Protein AF-A0A0E0JSH5-F1 (afdb_monomer_lite)

Structure (mmCIF, N/CA/C/O backbone):
data_AF-A0A0E0JSH5-F1
#
_entry.id   AF-A0A0E0JSH5-F1
#
loop_
_atom_site.group_PDB
_atom_site.id
_atom_site.type_symbol
_atom_site.label_atom_id
_atom_site.label_alt_id
_atom_site.label_comp_id
_atom_site.label_asym_id
_atom_site.label_entity_id
_atom_site.label_seq_id
_atom_site.pdbx_PDB_ins_code
_atom_site.Cartn_x
_atom_site.Cartn_y
_atom_site.Cartn_z
_atom_site.occupancy
_atom_site.B_iso_or_equiv
_atom_site.auth_seq_id
_atom_site.auth_comp_id
_atom_site.auth_asym_id
_atom_site.auth_atom_id
_atom_site.pdbx_PDB_model_num
ATOM 1 N N . MET A 1 1 ? 52.165 25.849 12.593 1.00 38.44 1 MET A N 1
ATOM 2 C CA . MET A 1 1 ? 51.763 24.465 12.934 1.00 38.44 1 MET A CA 1
ATOM 3 C C . MET A 1 1 ? 50.696 24.565 14.013 1.00 38.44 1 MET A C 1
ATOM 5 O O . MET A 1 1 ? 50.937 25.305 14.949 1.00 38.44 1 MET A O 1
ATOM 9 N N . ALA A 1 2 ? 49.509 23.976 13.949 1.00 33.16 2 ALA A N 1
ATOM 10 C CA . ALA A 1 2 ? 48.870 23.106 12.969 1.00 33.16 2 ALA A CA 1
ATOM 11 C C . ALA A 1 2 ? 47.388 23.524 12.870 1.00 33.16 2 ALA A C 1
ATOM 13 O O . ALA A 1 2 ? 46.789 23.912 13.872 1.00 33.16 2 ALA A O 1
ATOM 14 N N . SER A 1 3 ? 46.830 23.492 11.662 1.00 28.86 3 SER A N 1
ATOM 15 C CA . SER A 1 3 ? 45.445 23.870 11.383 1.00 28.86 3 SER A CA 1
ATOM 16 C C . SER A 1 3 ? 44.527 22.658 11.540 1.00 28.86 3 SER A C 1
ATOM 18 O O . SER A 1 3 ? 44.741 21.643 10.881 1.00 28.86 3 SER A O 1
ATOM 20 N N . SER A 1 4 ? 43.491 22.782 12.369 1.00 38.81 4 SER A N 1
ATOM 21 C CA . SER A 1 4 ? 42.322 21.896 12.351 1.00 38.81 4 SER A CA 1
ATOM 22 C C . SER A 1 4 ? 41.498 22.173 11.099 1.00 38.81 4 SER A C 1
ATOM 24 O O . SER A 1 4 ? 40.994 23.285 10.948 1.00 38.81 4 SER A O 1
ATOM 26 N N . MET A 1 5 ? 41.321 21.174 10.232 1.00 35.72 5 MET A N 1
ATOM 27 C CA . MET A 1 5 ? 40.295 21.193 9.188 1.00 35.72 5 MET A CA 1
ATOM 28 C C . MET A 1 5 ? 39.487 19.892 9.229 1.00 35.72 5 MET A C 1
ATOM 30 O O . MET A 1 5 ? 39.948 18.823 8.854 1.00 35.72 5 MET A O 1
ATOM 34 N N . SER A 1 6 ? 38.288 20.071 9.767 1.00 36.09 6 SER A N 1
ATOM 35 C CA . SER A 1 6 ? 37.022 19.353 9.660 1.00 36.09 6 SER A CA 1
ATOM 36 C C . SER A 1 6 ? 36.893 18.243 8.607 1.00 36.09 6 SER A C 1
ATOM 38 O O . SER A 1 6 ? 36.967 18.487 7.403 1.00 36.09 6 SER A O 1
ATOM 40 N N . ASP A 1 7 ? 36.511 17.058 9.090 1.00 37.00 7 ASP A N 1
ATOM 41 C CA . ASP A 1 7 ? 35.918 15.967 8.318 1.00 37.00 7 ASP A CA 1
ATOM 42 C C . ASP A 1 7 ? 34.547 16.375 7.756 1.00 37.00 7 ASP A C 1
ATOM 44 O O . ASP A 1 7 ? 33.502 16.241 8.392 1.00 37.00 7 ASP A O 1
ATOM 48 N N . GLY A 1 8 ? 34.542 16.877 6.525 1.00 31.88 8 GLY A N 1
ATOM 49 C CA . GLY A 1 8 ? 33.335 17.085 5.731 1.00 31.88 8 GLY A CA 1
ATOM 50 C C . GLY A 1 8 ? 32.956 15.825 4.957 1.00 31.88 8 GLY A C 1
ATOM 51 O O . GLY A 1 8 ? 33.015 15.821 3.729 1.00 31.88 8 GLY A O 1
ATOM 52 N N . SER A 1 9 ? 32.572 14.748 5.648 1.00 36.22 9 SER A N 1
ATOM 53 C CA . SER A 1 9 ? 31.943 13.590 4.999 1.00 36.22 9 SER A CA 1
ATOM 54 C C . SER A 1 9 ? 30.542 13.971 4.516 1.00 36.22 9 SER A C 1
ATOM 56 O O . SER A 1 9 ? 29.541 13.755 5.197 1.00 36.22 9 SER A O 1
ATOM 58 N N . LEU A 1 10 ? 30.461 14.536 3.311 1.00 33.25 10 LEU A N 1
ATOM 59 C CA . LEU A 1 10 ? 29.219 14.665 2.553 1.00 33.25 10 LEU A CA 1
ATOM 60 C C . LEU A 1 10 ? 28.798 13.270 2.076 1.00 33.25 10 LEU A C 1
ATOM 62 O O . LEU A 1 10 ? 28.958 12.905 0.910 1.00 33.25 10 LEU A O 1
ATOM 66 N N . SER A 1 11 ? 28.251 12.477 2.998 1.00 36.72 11 SER A N 1
ATOM 67 C CA . SER A 1 11 ? 27.467 11.288 2.675 1.00 36.72 11 SER A CA 1
ATOM 68 C C . SER A 1 11 ? 26.166 11.746 2.015 1.00 36.72 11 SER A C 1
ATOM 70 O O . SER A 1 11 ? 25.105 11.828 2.629 1.00 36.72 11 SER A O 1
ATOM 72 N N . SER A 1 12 ? 26.257 12.112 0.736 1.00 37.59 12 SER A N 1
ATOM 73 C CA . SER A 1 12 ? 25.097 12.195 -0.140 1.00 37.59 12 SER A CA 1
ATOM 74 C C . SER A 1 12 ? 24.601 10.766 -0.335 1.00 37.59 12 SER A C 1
ATOM 76 O O . SER A 1 12 ? 24.997 10.090 -1.287 1.00 37.59 12 SER A O 1
ATOM 78 N N . SER A 1 13 ? 23.714 10.324 0.553 1.00 40.59 13 SER A N 1
ATOM 79 C CA . SER A 1 13 ? 22.886 9.121 0.444 1.00 40.59 13 SER A CA 1
ATOM 80 C C . SER A 1 13 ? 21.878 9.233 -0.709 1.00 40.59 13 SER A C 1
ATOM 82 O O . SER A 1 13 ? 20.692 8.946 -0.574 1.00 40.59 13 SER A O 1
ATOM 84 N N . ARG A 1 14 ? 22.351 9.601 -1.907 1.00 43.50 14 ARG A N 1
ATOM 85 C CA . ARG A 1 14 ? 21.672 9.212 -3.138 1.00 43.50 14 ARG A CA 1
ATOM 86 C C . ARG A 1 14 ? 21.773 7.699 -3.157 1.00 43.50 14 ARG A C 1
ATOM 88 O O . ARG A 1 14 ? 22.837 7.168 -3.471 1.00 43.50 14 ARG A O 1
ATOM 95 N N . GLN A 1 15 ? 20.696 7.020 -2.763 1.00 42.09 15 GLN A N 1
ATOM 96 C CA . GLN A 1 15 ? 20.486 5.625 -3.121 1.00 42.09 15 GLN A CA 1
ATOM 97 C C . GLN A 1 15 ? 20.827 5.528 -4.605 1.00 42.09 15 GLN A C 1
ATOM 99 O O . GLN A 1 15 ? 20.109 6.071 -5.447 1.00 42.09 15 GLN A O 1
ATOM 104 N N . LYS A 1 16 ? 21.987 4.940 -4.909 1.00 42.47 16 LYS A N 1
ATOM 105 C CA . LYS A 1 16 ? 22.366 4.583 -6.268 1.00 42.47 16 LYS A CA 1
ATOM 106 C C . LYS A 1 16 ? 21.275 3.614 -6.684 1.00 42.47 16 LYS A C 1
ATOM 108 O O . LYS A 1 16 ? 21.253 2.487 -6.194 1.00 42.47 16 LYS A O 1
ATOM 113 N N . LYS A 1 17 ? 20.285 4.101 -7.435 1.00 50.25 17 LYS A N 1
ATOM 114 C CA . LYS A 1 17 ? 19.209 3.267 -7.956 1.00 50.25 17 LYS A CA 1
ATOM 115 C C . LYS A 1 17 ? 19.895 2.328 -8.927 1.00 50.25 17 LYS A C 1
ATOM 117 O O . LYS A 1 17 ? 20.166 2.705 -10.060 1.00 50.25 17 LYS A O 1
ATOM 122 N N . ALA A 1 18 ? 20.289 1.164 -8.419 1.00 51.88 18 ALA A N 1
ATOM 123 C CA . ALA A 1 18 ? 20.893 0.131 -9.226 1.00 51.88 18 ALA A CA 1
ATOM 124 C C . ALA A 1 18 ? 19.948 -0.127 -10.397 1.00 51.88 18 ALA A C 1
ATOM 126 O O . ALA A 1 18 ? 18.730 -0.195 -10.203 1.00 51.88 18 ALA A O 1
ATOM 127 N N . SER A 1 19 ? 20.514 -0.203 -11.599 1.00 49.22 19 SER A N 1
ATOM 128 C CA . SER A 1 19 ? 19.739 -0.488 -12.797 1.00 49.22 19 SER A CA 1
ATOM 129 C C . SER A 1 19 ? 18.844 -1.707 -12.528 1.00 49.22 19 SER A C 1
ATOM 131 O O . SER A 1 19 ? 19.359 -2.730 -12.068 1.00 49.22 19 SER A O 1
ATOM 133 N N . PRO A 1 20 ? 17.519 -1.621 -12.747 1.00 52.94 20 PRO A N 1
ATOM 134 C CA . PRO A 1 20 ? 16.585 -2.673 -12.340 1.00 52.94 20 PRO A CA 1
ATOM 135 C C . PRO A 1 20 ? 16.838 -3.997 -13.066 1.00 52.94 20 PRO A C 1
ATOM 137 O O . PRO A 1 20 ? 16.435 -5.056 -12.590 1.00 52.94 20 PRO A O 1
ATOM 140 N N . VAL A 1 21 ? 17.537 -3.943 -14.200 1.00 52.81 21 VAL A N 1
ATOM 141 C CA . VAL A 1 21 ? 18.102 -5.114 -14.853 1.00 52.81 21 VAL A CA 1
ATOM 142 C C . VAL A 1 21 ? 19.618 -5.095 -14.617 1.00 52.81 21 VAL A C 1
ATOM 144 O O . VAL A 1 21 ? 20.291 -4.146 -15.031 1.00 52.81 21 VAL A O 1
ATOM 147 N N . PRO A 1 22 ? 20.176 -6.120 -13.949 1.00 53.81 22 PRO A N 1
ATOM 148 C CA . PRO A 1 22 ? 21.611 -6.241 -13.773 1.00 53.81 22 PRO A CA 1
ATOM 149 C C . PRO A 1 22 ? 22.312 -6.258 -15.126 1.00 53.81 22 PRO A C 1
ATOM 151 O O . PRO A 1 22 ? 21.860 -6.910 -16.073 1.00 53.81 22 PRO A O 1
ATOM 154 N N . TYR A 1 23 ? 23.450 -5.577 -15.203 1.00 57.88 23 TYR A N 1
ATOM 155 C CA . TYR A 1 23 ? 24.372 -5.768 -16.308 1.00 57.88 23 TYR A CA 1
ATOM 156 C C . TYR A 1 23 ? 24.707 -7.263 -16.405 1.00 57.88 23 TYR A C 1
ATOM 158 O O . TYR A 1 23 ? 25.279 -7.830 -15.478 1.00 57.88 23 TYR A O 1
ATOM 166 N N . ARG A 1 24 ? 24.349 -7.911 -17.522 1.00 65.12 24 ARG A N 1
ATOM 167 C CA . ARG A 1 24 ? 24.768 -9.302 -17.794 1.00 65.12 24 ARG A CA 1
ATOM 168 C C . ARG A 1 24 ? 26.289 -9.414 -17.928 1.00 65.12 24 ARG A C 1
ATOM 170 O O . ARG A 1 24 ? 26.847 -10.479 -17.705 1.00 65.12 24 ARG A O 1
ATOM 177 N N . VAL A 1 25 ? 26.925 -8.311 -18.317 1.00 66.56 25 VAL A N 1
ATOM 178 C CA . VAL A 1 25 ? 28.369 -8.124 -18.448 1.00 66.56 25 VAL A CA 1
ATOM 179 C C . VAL A 1 25 ? 28.681 -6.761 -17.851 1.00 66.56 25 VAL A C 1
ATOM 181 O O . VAL A 1 25 ? 28.094 -5.772 -18.300 1.00 66.56 25 VAL A O 1
ATOM 184 N N . GLY A 1 26 ? 29.562 -6.688 -16.851 1.00 71.69 26 GLY A N 1
ATOM 185 C CA . GLY A 1 26 ? 29.897 -5.425 -16.199 1.00 71.69 26 GLY A CA 1
ATOM 186 C C . GLY A 1 26 ? 30.370 -4.356 -17.200 1.00 71.69 26 GLY A C 1
ATOM 187 O O . GLY A 1 26 ? 30.943 -4.697 -18.242 1.00 71.69 26 GLY A O 1
ATOM 188 N N . PRO A 1 27 ? 30.202 -3.052 -16.902 1.00 73.62 27 PRO A N 1
ATOM 189 C CA . PRO A 1 27 ? 30.537 -1.970 -17.836 1.00 73.62 27 PRO A CA 1
ATOM 190 C C . PRO A 1 27 ? 31.986 -1.981 -18.364 1.00 73.62 27 PRO A C 1
ATOM 192 O O . PRO A 1 27 ? 32.270 -1.397 -19.408 1.00 73.62 27 PRO A O 1
ATOM 195 N N . LEU A 1 28 ? 32.909 -2.663 -17.675 1.00 79.19 28 LEU A N 1
ATOM 196 C CA . LEU A 1 28 ? 34.309 -2.854 -18.074 1.00 79.19 28 LEU A CA 1
ATOM 197 C C . LEU A 1 28 ? 34.668 -4.310 -18.417 1.00 79.19 28 LEU A C 1
ATOM 199 O O . LEU A 1 28 ? 35.823 -4.591 -18.725 1.00 79.19 28 LEU A O 1
ATOM 203 N N . GLU A 1 29 ? 33.726 -5.247 -18.396 1.00 81.00 29 GLU A N 1
ATOM 204 C CA . GLU A 1 29 ? 33.997 -6.690 -18.530 1.00 81.00 29 GLU A CA 1
ATOM 205 C C . GLU A 1 29 ? 33.815 -7.214 -19.961 1.00 81.00 29 GLU A C 1
ATOM 207 O O . GLU A 1 29 ? 34.238 -8.320 -20.281 1.00 81.00 29 GLU A O 1
ATOM 212 N N . TYR A 1 30 ? 33.252 -6.410 -20.865 1.00 80.94 30 TYR A N 1
ATOM 213 C CA . TYR A 1 30 ? 32.997 -6.818 -22.249 1.00 80.94 30 TYR A CA 1
ATOM 214 C C . TYR A 1 30 ? 34.279 -7.097 -23.050 1.00 80.94 30 TYR A C 1
ATOM 216 O O . TYR A 1 30 ? 35.321 -6.478 -22.821 1.00 80.94 30 TYR A O 1
ATOM 224 N N . GLN A 1 31 ? 34.199 -7.972 -24.052 1.00 80.50 31 GLN A N 1
ATOM 225 C CA . GLN A 1 31 ? 35.271 -8.187 -25.028 1.00 80.50 31 GLN A CA 1
ATOM 226 C C . GLN A 1 31 ? 34.765 -7.994 -26.469 1.00 80.50 31 GLN A C 1
ATOM 228 O O . GLN A 1 31 ? 33.589 -8.259 -26.727 1.00 80.50 31 GLN A O 1
ATOM 233 N N . PRO A 1 32 ? 35.621 -7.528 -27.404 1.00 86.31 32 PRO A N 1
ATOM 234 C CA . PRO A 1 32 ? 36.984 -7.018 -27.189 1.00 86.31 32 PRO A CA 1
ATOM 235 C C . PRO A 1 32 ? 36.994 -5.652 -26.475 1.00 86.31 32 PRO A C 1
ATOM 237 O O . PRO A 1 32 ? 36.005 -4.921 -26.497 1.00 86.31 32 PRO A O 1
ATOM 240 N N . ALA A 1 33 ? 38.108 -5.303 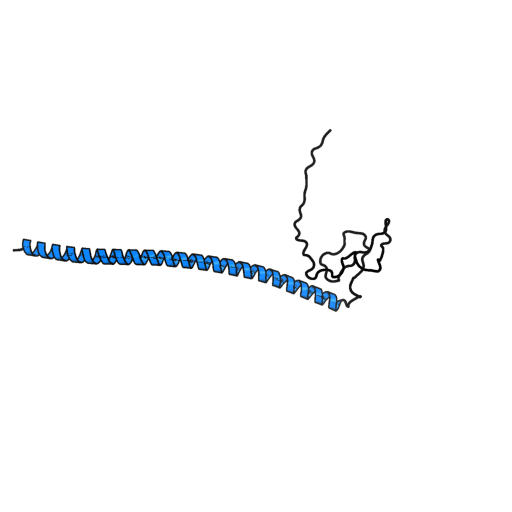-25.821 1.00 85.06 33 ALA A N 1
ATOM 241 C CA . ALA A 1 33 ? 38.242 -4.027 -25.116 1.00 85.06 33 ALA A CA 1
ATOM 242 C C . ALA A 1 33 ? 38.424 -2.858 -26.096 1.00 85.06 33 ALA A C 1
ATOM 244 O O . ALA A 1 33 ? 39.316 -2.887 -26.940 1.00 85.06 33 ALA A O 1
ATOM 245 N N . VAL A 1 34 ? 37.614 -1.807 -25.945 1.00 85.12 34 VAL A N 1
ATOM 246 C CA . VAL A 1 34 ? 37.776 -0.553 -26.690 1.00 85.12 34 VAL A CA 1
ATOM 247 C C . VAL A 1 34 ? 38.491 0.438 -25.773 1.00 85.12 34 VAL A C 1
ATOM 249 O O . VAL A 1 34 ? 38.009 0.710 -24.677 1.00 85.12 34 VAL A O 1
ATOM 252 N N . MET A 1 35 ? 39.656 0.946 -26.180 1.00 86.25 35 MET A N 1
ATOM 253 C CA . MET A 1 35 ? 40.495 1.811 -25.340 1.00 86.25 35 MET A CA 1
ATOM 254 C C . MET A 1 35 ? 40.315 3.292 -25.678 1.00 86.25 35 MET A C 1
ATOM 256 O O . MET A 1 35 ? 40.303 3.676 -26.847 1.00 86.25 35 MET A O 1
ATOM 260 N N . CYS A 1 36 ? 40.224 4.126 -24.643 1.00 81.31 36 CYS A N 1
ATOM 261 C CA . CYS A 1 36 ? 40.289 5.577 -24.750 1.00 81.31 36 CYS A CA 1
ATOM 262 C C . CYS A 1 36 ? 41.655 6.036 -25.281 1.00 81.31 36 CYS A C 1
ATOM 264 O O . CYS A 1 36 ? 42.688 5.452 -24.959 1.00 81.31 36 CYS A O 1
ATOM 266 N N . ARG A 1 37 ? 41.673 7.174 -25.988 1.00 81.56 37 ARG A N 1
ATOM 267 C CA . ARG A 1 37 ? 42.892 7.911 -26.386 1.00 81.56 37 ARG A CA 1
ATOM 268 C C . ARG A 1 37 ? 43.582 8.673 -25.238 1.00 81.56 37 ARG A C 1
ATOM 270 O O . ARG A 1 37 ? 44.518 9.432 -25.467 1.00 81.56 37 ARG A O 1
ATOM 277 N N . CYS A 1 38 ? 43.096 8.488 -24.019 1.00 80.12 38 CYS A N 1
ATOM 278 C CA . CYS A 1 38 ? 43.617 9.028 -22.777 1.00 80.12 38 CYS A CA 1
ATOM 279 C C . CYS A 1 38 ? 45.068 8.591 -22.554 1.00 80.12 38 CYS A C 1
ATOM 281 O O . CYS A 1 38 ? 45.490 7.536 -23.031 1.00 80.12 38 CYS A O 1
ATOM 283 N N . ARG A 1 39 ? 45.815 9.357 -21.755 1.00 82.94 39 ARG A N 1
ATOM 284 C CA . ARG A 1 39 ? 47.126 8.941 -21.250 1.00 82.94 39 ARG A CA 1
ATOM 285 C C . ARG A 1 39 ? 47.095 8.975 -19.712 1.00 82.94 39 ARG A C 1
ATOM 287 O O . ARG A 1 39 ? 47.070 10.074 -19.165 1.00 82.94 39 ARG A O 1
ATOM 294 N N . PRO A 1 40 ? 47.084 7.821 -19.018 1.00 81.12 40 PRO A N 1
ATOM 295 C CA . PRO A 1 40 ? 47.164 6.458 -19.555 1.00 81.12 40 PRO A CA 1
ATOM 296 C C . PRO A 1 40 ? 45.866 6.004 -20.259 1.00 81.12 40 PRO A C 1
ATOM 298 O O . PRO A 1 40 ? 44.790 6.518 -19.941 1.00 81.12 40 PRO A O 1
ATOM 301 N N . PRO A 1 41 ? 45.940 5.046 -21.205 1.00 83.31 41 PRO A N 1
ATOM 302 C CA . PRO A 1 41 ? 44.752 4.471 -21.828 1.00 83.31 41 PRO A CA 1
ATOM 303 C C . PRO A 1 41 ? 43.863 3.786 -20.788 1.00 83.31 41 PRO A C 1
ATOM 305 O O . PRO A 1 41 ? 44.342 3.012 -19.962 1.00 83.31 41 PRO A O 1
ATOM 308 N N . ALA A 1 42 ? 42.561 4.047 -20.861 1.00 83.00 42 ALA A N 1
ATOM 309 C CA . ALA A 1 42 ? 41.550 3.398 -20.035 1.00 83.00 42 ALA A CA 1
ATOM 310 C C . ALA A 1 42 ? 40.522 2.706 -20.932 1.00 83.00 42 ALA A C 1
ATOM 312 O O . ALA A 1 42 ? 40.199 3.208 -22.011 1.00 83.00 42 ALA A O 1
ATOM 313 N N . LYS A 1 43 ? 39.996 1.560 -20.497 1.00 83.94 43 LYS A N 1
ATOM 314 C CA . LYS A 1 43 ? 38.928 0.863 -21.218 1.00 83.94 43 LYS A CA 1
ATOM 315 C C . LYS A 1 43 ? 37.652 1.703 -21.180 1.00 83.94 43 LYS A C 1
ATOM 317 O O . LYS A 1 43 ? 37.266 2.191 -20.120 1.00 83.94 43 LYS A O 1
ATOM 322 N N . ALA A 1 44 ? 37.013 1.866 -22.335 1.00 80.69 44 ALA A N 1
ATOM 323 C CA . ALA A 1 44 ? 35.760 2.594 -22.451 1.00 80.69 44 ALA A CA 1
ATOM 324 C C . ALA A 1 44 ? 34.700 1.889 -21.622 1.00 80.69 44 ALA A C 1
ATOM 326 O O . ALA A 1 44 ? 34.536 0.673 -21.736 1.00 80.69 44 ALA A O 1
ATOM 327 N N . VAL A 1 45 ? 33.967 2.643 -20.820 1.00 76.88 45 VAL A N 1
ATOM 328 C CA . VAL A 1 45 ? 32.840 2.081 -20.088 1.00 76.88 45 VAL A CA 1
ATOM 329 C C . VAL A 1 45 ? 31.699 1.840 -21.077 1.00 76.88 45 VAL A C 1
ATOM 331 O O . VAL A 1 45 ? 31.394 2.707 -21.902 1.00 76.88 45 VAL A O 1
ATOM 334 N N . ARG A 1 46 ? 31.108 0.644 -21.032 1.00 74.25 46 ARG A N 1
ATOM 335 C CA . ARG A 1 46 ? 29.949 0.284 -21.845 1.00 74.25 46 ARG A CA 1
ATOM 336 C C . ARG A 1 46 ? 28.656 0.558 -21.092 1.00 74.25 46 ARG A C 1
ATOM 338 O O . ARG A 1 46 ? 28.455 0.027 -20.002 1.00 74.25 46 ARG A O 1
ATOM 345 N N . TRP A 1 47 ? 27.790 1.364 -21.697 1.00 71.06 47 TRP A N 1
ATOM 346 C CA . TRP A 1 47 ? 26.518 1.772 -21.106 1.00 71.06 47 TRP A CA 1
ATOM 347 C C . TRP A 1 47 ? 25.349 1.265 -21.923 1.00 71.06 47 TRP A C 1
ATOM 349 O O . TRP A 1 47 ? 25.388 1.214 -23.147 1.00 71.06 47 TRP A O 1
ATOM 359 N N . ILE A 1 48 ? 24.292 0.908 -21.223 1.00 64.56 48 ILE A N 1
ATOM 360 C CA . ILE A 1 48 ? 22.988 0.577 -21.787 1.00 64.56 48 ILE A CA 1
ATOM 361 C C . ILE A 1 48 ? 22.173 1.859 -21.931 1.00 64.56 48 ILE A C 1
ATOM 363 O O . ILE A 1 48 ? 22.284 2.771 -21.108 1.00 64.56 48 ILE A O 1
ATOM 367 N N . SER A 1 49 ? 21.351 1.914 -22.973 1.00 59.28 49 SER A N 1
ATOM 368 C CA . SER A 1 49 ? 20.554 3.090 -23.363 1.00 59.28 49 SER A CA 1
ATOM 369 C C . SER A 1 49 ? 19.576 3.609 -22.295 1.00 59.28 49 SER A C 1
ATOM 371 O O . SER A 1 49 ? 19.050 4.708 -22.432 1.00 59.28 49 SER A O 1
ATOM 373 N N . TRP A 1 50 ? 19.377 2.845 -21.222 1.00 60.12 50 TRP A N 1
ATOM 374 C CA . TRP A 1 50 ? 18.434 3.088 -20.129 1.00 60.12 50 TRP A CA 1
ATOM 375 C C . TRP A 1 50 ? 19.113 3.167 -18.744 1.00 60.12 50 TRP A C 1
ATOM 377 O O . TRP A 1 50 ? 18.439 3.124 -17.715 1.00 60.12 50 TRP A O 1
ATOM 387 N N . SER A 1 51 ? 20.449 3.274 -18.677 1.00 58.91 51 SER A N 1
ATOM 388 C CA . SER A 1 51 ? 21.161 3.508 -17.409 1.00 58.91 51 SER A CA 1
ATOM 389 C C . SER A 1 51 ? 20.984 4.961 -16.960 1.00 58.91 51 SER A C 1
ATOM 391 O O . SER A 1 51 ? 21.459 5.878 -17.624 1.00 58.91 51 SER A O 1
ATOM 393 N N . VAL A 1 52 ? 20.349 5.170 -15.801 1.00 51.78 52 VAL A N 1
ATOM 394 C CA . VAL A 1 52 ? 20.169 6.501 -15.177 1.00 51.78 52 VAL A CA 1
ATOM 395 C C . VAL A 1 52 ? 21.515 7.130 -14.788 1.00 51.78 52 VAL A C 1
ATOM 397 O O . VAL A 1 52 ? 21.670 8.353 -14.773 1.00 51.78 52 VAL A O 1
ATOM 400 N N . ASP A 1 53 ? 22.513 6.292 -14.510 1.00 56.59 53 ASP A N 1
ATOM 401 C CA . ASP A 1 53 ? 23.882 6.721 -14.262 1.00 56.59 53 ASP A CA 1
ATOM 402 C C . ASP A 1 53 ? 24.560 7.064 -15.602 1.00 56.59 53 ASP A C 1
ATOM 404 O O . ASP A 1 53 ? 25.173 6.217 -16.247 1.00 56.59 53 ASP A O 1
ATOM 408 N N . ASN A 1 54 ? 24.406 8.315 -16.041 1.00 47.84 54 ASN A N 1
ATOM 409 C CA . ASN A 1 54 ? 25.102 8.892 -17.195 1.00 47.84 54 ASN A CA 1
ATOM 410 C C . ASN A 1 54 ? 26.592 9.165 -16.849 1.00 47.84 54 ASN A C 1
ATOM 412 O O . ASN A 1 54 ? 26.884 9.638 -15.743 1.00 47.84 54 ASN A O 1
ATOM 416 N N . PRO A 1 55 ? 27.567 8.936 -17.753 1.00 48.97 55 PRO A N 1
ATOM 417 C CA . PRO A 1 55 ? 28.965 8.714 -17.391 1.00 48.97 55 PRO A CA 1
ATOM 418 C C . PRO A 1 55 ? 29.847 9.960 -17.379 1.00 48.97 55 PRO A C 1
ATOM 420 O O . PRO A 1 55 ? 31.027 9.881 -17.709 1.00 48.97 55 PRO A O 1
ATOM 423 N N . GLY A 1 56 ? 29.336 11.104 -16.931 1.00 46.56 56 GLY A N 1
ATOM 424 C CA . GLY A 1 56 ? 30.135 12.332 -16.798 1.00 46.56 56 GLY A CA 1
ATOM 425 C C . GLY A 1 56 ? 31.222 12.284 -15.705 1.00 46.56 56 GLY A C 1
ATOM 426 O O . GLY A 1 56 ? 31.524 13.310 -15.106 1.00 46.56 56 GLY A O 1
ATOM 427 N N . ARG A 1 57 ? 31.755 11.105 -15.351 1.00 50.72 57 ARG A N 1
ATOM 428 C CA . ARG A 1 57 ? 32.715 10.892 -14.249 1.00 50.72 57 ARG A CA 1
ATOM 429 C C . ARG A 1 57 ? 34.032 10.238 -14.689 1.00 50.72 57 ARG A C 1
ATOM 431 O O . ARG A 1 57 ? 34.781 9.754 -13.846 1.00 50.72 57 ARG A O 1
ATOM 438 N N . GLY A 1 58 ? 34.324 10.239 -15.987 1.00 59.97 58 GLY A N 1
ATOM 439 C CA . GLY A 1 58 ? 35.588 9.794 -16.575 1.00 59.97 58 GLY A CA 1
ATOM 440 C C . GLY A 1 58 ? 35.864 10.539 -17.878 1.00 59.97 58 GLY A C 1
ATOM 441 O O . GLY A 1 58 ? 35.151 11.482 -18.204 1.00 59.97 58 GLY A O 1
ATOM 442 N N . CYS A 1 59 ? 36.890 10.124 -18.627 1.00 60.62 59 CYS A N 1
ATOM 443 C CA . CYS A 1 59 ? 37.046 10.603 -19.998 1.00 60.62 59 CYS A CA 1
ATOM 444 C C . CYS A 1 59 ? 35.741 10.395 -20.779 1.00 60.62 59 CYS A C 1
ATOM 446 O O . CYS A 1 59 ? 35.160 9.315 -20.690 1.00 60.62 59 CYS A O 1
ATOM 448 N N . ASP A 1 60 ? 35.347 11.381 -21.589 1.00 60.72 60 ASP A N 1
ATOM 449 C CA . ASP A 1 60 ? 34.166 11.389 -22.472 1.00 60.72 60 ASP A CA 1
ATOM 450 C C . ASP A 1 60 ? 34.126 10.252 -23.523 1.00 60.72 60 ASP A C 1
ATOM 452 O 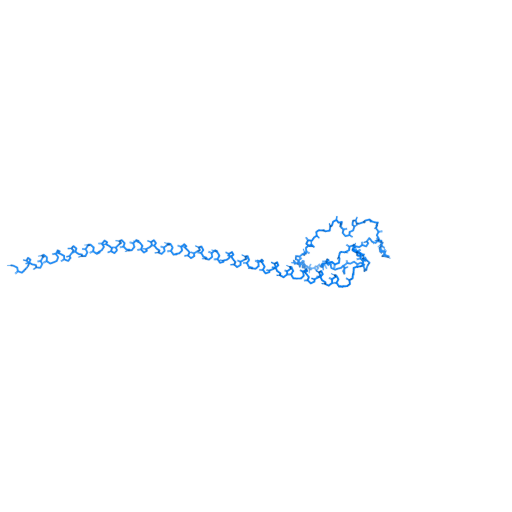O . ASP A 1 60 ? 33.311 10.261 -24.443 1.00 60.72 60 ASP A O 1
ATOM 456 N N . PHE A 1 61 ? 35.007 9.257 -23.408 1.00 67.06 61 PHE A N 1
ATOM 457 C CA . PHE A 1 61 ? 35.074 8.076 -24.246 1.00 67.06 61 PHE A CA 1
ATOM 458 C C . PHE A 1 61 ? 34.306 6.905 -23.624 1.00 67.06 61 PHE A C 1
ATOM 460 O O . PHE A 1 61 ? 34.786 6.204 -22.727 1.00 67.06 61 PHE A O 1
ATOM 467 N N . TRP A 1 62 ? 33.113 6.660 -24.153 1.00 65.50 62 TRP A N 1
ATOM 468 C CA . TRP A 1 62 ? 32.240 5.558 -23.767 1.00 65.50 62 TRP A CA 1
ATOM 469 C C . TRP A 1 62 ? 31.596 4.918 -25.007 1.00 65.50 62 TRP A C 1
ATOM 471 O O . TRP A 1 62 ? 31.604 5.496 -26.094 1.00 65.50 62 TRP A O 1
ATOM 481 N N . VAL A 1 63 ? 31.091 3.689 -24.863 1.00 67.12 63 VAL A N 1
ATOM 482 C CA . VAL A 1 63 ? 30.493 2.907 -25.963 1.00 67.12 63 VAL A CA 1
ATOM 483 C C . VAL A 1 63 ? 29.093 2.447 -25.553 1.00 67.12 63 VAL A C 1
ATOM 485 O O . VAL A 1 63 ? 28.902 2.008 -24.420 1.00 67.12 63 VAL A O 1
ATOM 488 N N . TRP A 1 64 ? 28.108 2.524 -26.450 1.00 70.31 64 TRP A N 1
ATOM 489 C CA . TRP A 1 64 ? 26.796 1.915 -26.199 1.00 70.31 64 TRP A CA 1
ATOM 490 C C . TRP A 1 64 ? 26.905 0.380 -26.233 1.00 70.31 64 TRP A C 1
ATOM 492 O O . TRP A 1 64 ? 27.531 -0.187 -27.126 1.00 70.31 64 TRP A O 1
ATOM 502 N N . CYS A 1 65 ? 26.310 -0.299 -25.251 1.00 67.62 65 CYS A N 1
ATOM 503 C CA . CYS A 1 65 ? 26.094 -1.748 -25.264 1.00 67.62 65 CYS A CA 1
ATOM 504 C C . CYS A 1 65 ? 25.147 -2.163 -26.387 1.00 67.62 65 CYS A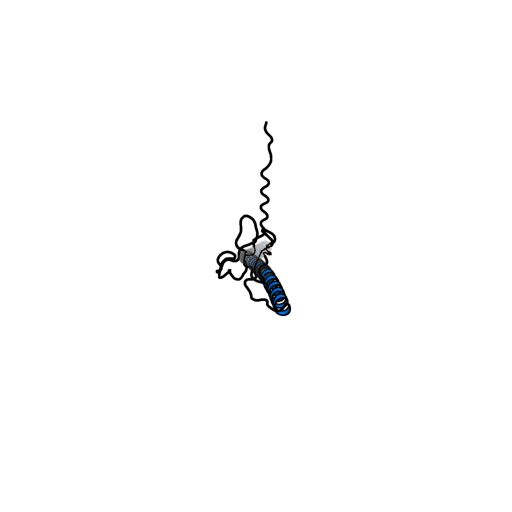 C 1
ATOM 506 O O . CYS A 1 65 ? 25.344 -3.216 -26.989 1.00 67.62 65 CYS A O 1
ATOM 508 N N . ASP A 1 66 ? 24.127 -1.344 -26.628 1.00 68.38 66 ASP A N 1
ATOM 509 C CA . ASP A 1 66 ? 23.066 -1.630 -27.580 1.00 68.38 66 ASP A CA 1
ATOM 510 C C . ASP A 1 66 ? 23.445 -1.046 -28.949 1.00 68.38 66 ASP A C 1
ATOM 512 O O . ASP A 1 66 ? 24.020 0.045 -29.037 1.00 68.38 66 ASP A O 1
ATOM 516 N N . GLU A 1 67 ? 23.124 -1.766 -30.025 1.00 64.56 67 GLU A N 1
ATOM 517 C CA . GLU A 1 67 ? 23.256 -1.249 -31.390 1.00 64.56 67 GLU A CA 1
ATOM 518 C C . GLU A 1 67 ? 22.455 0.063 -31.533 1.00 64.56 67 GLU A C 1
ATOM 520 O O . GLU A 1 67 ? 21.442 0.223 -30.835 1.00 64.56 67 GLU A O 1
ATOM 525 N N . PRO A 1 68 ? 22.877 1.028 -32.384 1.00 64.81 68 PRO A N 1
ATOM 526 C CA . PRO A 1 68 ? 22.148 2.275 -32.579 1.00 64.81 68 PRO A CA 1
ATOM 527 C C . PRO A 1 68 ? 20.670 2.021 -32.874 1.00 64.81 68 PRO A C 1
ATOM 529 O O . PRO A 1 68 ? 20.267 1.679 -33.979 1.00 64.81 68 PRO A O 1
ATOM 532 N N . THR A 1 69 ? 19.854 2.187 -31.843 1.00 67.00 69 THR A N 1
ATOM 533 C CA . THR A 1 69 ? 18.412 2.010 -31.930 1.00 67.00 69 THR A CA 1
ATOM 534 C C . THR A 1 69 ? 17.786 3.345 -32.336 1.00 67.00 69 THR A C 1
ATOM 536 O O . THR A 1 69 ? 18.336 4.407 -32.015 1.00 67.00 69 THR A O 1
ATOM 539 N N . SER A 1 70 ? 16.654 3.317 -33.047 1.00 80.19 70 SER A N 1
ATOM 540 C CA . SER A 1 70 ? 15.939 4.535 -33.441 1.00 80.19 70 SER A CA 1
ATOM 541 C C . SER A 1 70 ? 15.616 5.415 -32.226 1.00 80.19 70 SER A C 1
ATOM 543 O O . SER A 1 70 ? 15.348 4.914 -31.131 1.00 80.19 70 SER A O 1
ATOM 545 N N . ASN A 1 71 ? 15.626 6.740 -32.420 1.00 76.75 71 ASN A N 1
ATOM 546 C CA . ASN A 1 71 ? 15.293 7.694 -31.355 1.00 76.75 71 ASN A CA 1
ATOM 547 C C . ASN A 1 71 ? 13.909 7.406 -30.748 1.00 76.75 71 ASN A C 1
ATOM 549 O O . ASN A 1 71 ? 13.766 7.454 -29.533 1.00 76.75 71 ASN A O 1
ATOM 553 N N . PHE A 1 72 ? 12.951 6.974 -31.577 1.00 81.12 72 PHE A N 1
ATOM 554 C CA . PHE A 1 72 ? 11.618 6.552 -31.144 1.00 81.12 72 PHE A CA 1
ATOM 555 C C . PHE A 1 72 ? 11.649 5.458 -30.065 1.00 81.12 72 PHE A C 1
ATOM 557 O O . PHE A 1 72 ? 10.965 5.568 -29.054 1.00 81.12 72 PHE A O 1
ATOM 564 N N . ILE A 1 73 ? 12.454 4.403 -30.244 1.00 77.62 73 ILE A N 1
ATOM 565 C CA . ILE A 1 73 ? 12.509 3.305 -29.265 1.00 77.62 73 ILE A CA 1
ATOM 566 C C . ILE A 1 73 ? 13.171 3.776 -27.9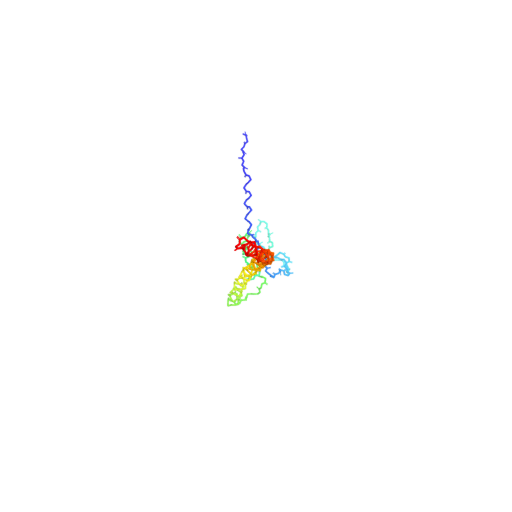66 1.00 77.62 73 ILE A C 1
ATOM 568 O O . ILE A 1 73 ? 12.748 3.368 -26.889 1.00 77.62 73 ILE A O 1
ATOM 572 N N . LYS A 1 74 ? 14.182 4.649 -28.044 1.00 72.44 74 LYS A N 1
ATOM 573 C CA . LYS A 1 74 ? 14.823 5.210 -26.845 1.00 72.44 74 LYS A CA 1
ATOM 574 C C . LYS A 1 74 ? 13.839 6.037 -26.019 1.00 72.44 74 LYS A C 1
ATOM 576 O O . LYS A 1 74 ? 13.770 5.854 -24.809 1.00 72.44 74 LYS A O 1
ATOM 581 N N . GLU A 1 75 ? 13.080 6.914 -26.672 1.00 77.50 75 GLU A N 1
ATOM 582 C CA . GLU A 1 75 ? 12.040 7.727 -26.030 1.00 77.50 75 GLU A CA 1
ATOM 583 C C . GLU A 1 75 ? 10.961 6.839 -25.404 1.00 77.50 75 GLU A C 1
ATOM 585 O O . GLU A 1 75 ? 10.713 6.944 -24.207 1.00 77.50 75 GLU A O 1
ATOM 590 N N . LEU A 1 76 ? 10.434 5.866 -26.156 1.00 83.12 76 LEU A N 1
ATOM 591 C CA . LEU A 1 76 ? 9.435 4.922 -25.650 1.00 83.12 76 LEU A CA 1
ATOM 592 C C . LEU A 1 76 ? 9.921 4.149 -24.412 1.00 83.12 76 LEU A C 1
ATOM 594 O O . LEU A 1 76 ? 9.169 3.971 -23.455 1.00 83.12 76 LEU A O 1
ATOM 598 N N . LEU A 1 77 ? 11.168 3.670 -24.417 1.00 78.44 77 LEU A N 1
ATOM 599 C CA . LEU A 1 77 ? 11.735 2.941 -23.279 1.00 78.44 77 LEU A CA 1
ATOM 600 C C . LEU A 1 77 ? 11.908 3.838 -22.047 1.00 78.44 77 LEU A C 1
ATOM 602 O O . LEU A 1 77 ? 11.635 3.384 -20.934 1.00 78.44 77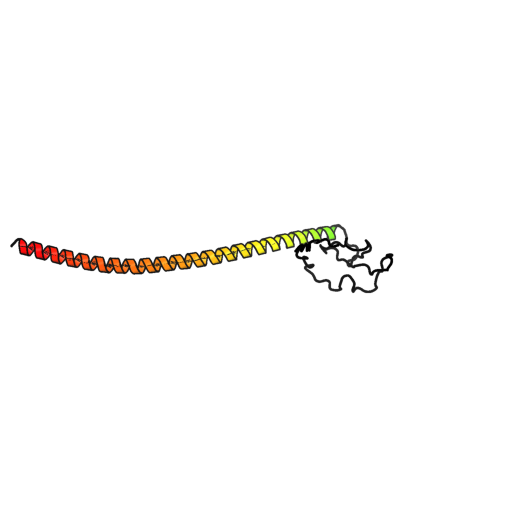 LEU A O 1
ATOM 606 N N . ASN A 1 78 ? 12.319 5.094 -22.234 1.00 77.00 78 ASN A N 1
ATOM 607 C CA . ASN A 1 78 ? 12.428 6.064 -21.144 1.00 77.00 78 ASN A CA 1
ATOM 608 C C . ASN A 1 78 ? 11.051 6.423 -20.568 1.00 77.00 78 ASN A C 1
ATOM 610 O O . ASN A 1 78 ? 10.876 6.378 -19.350 1.00 77.00 78 ASN A O 1
ATOM 614 N N . ASP A 1 79 ? 10.054 6.670 -21.419 1.00 83.06 79 ASP A N 1
ATOM 615 C CA . ASP A 1 79 ? 8.682 6.962 -20.992 1.00 83.06 79 ASP A CA 1
ATOM 616 C C . ASP A 1 79 ? 8.093 5.801 -20.180 1.00 83.06 79 ASP A C 1
ATOM 618 O O . ASP A 1 79 ? 7.536 5.989 -19.094 1.00 83.06 79 ASP A O 1
ATOM 622 N N . LEU A 1 80 ? 8.265 4.566 -20.665 1.00 87.06 80 LEU A N 1
ATOM 623 C CA . LEU A 1 80 ? 7.842 3.366 -19.945 1.00 87.06 80 LEU A CA 1
ATOM 624 C C . LEU A 1 80 ? 8.572 3.220 -18.608 1.00 87.06 80 LEU A C 1
ATOM 626 O O . LEU A 1 80 ? 7.944 2.891 -17.598 1.00 87.06 80 LEU A O 1
ATOM 630 N N . HIS A 1 81 ? 9.880 3.475 -18.576 1.00 80.00 81 HIS A N 1
ATOM 631 C CA . HIS A 1 81 ? 10.664 3.440 -17.346 1.00 80.00 81 HIS A CA 1
ATOM 632 C C . HIS A 1 81 ? 10.145 4.453 -16.316 1.00 80.00 81 HIS A C 1
ATOM 634 O O . HIS A 1 81 ? 9.973 4.111 -15.137 1.00 80.00 81 HIS A O 1
ATOM 640 N N . ASP A 1 82 ? 9.846 5.677 -16.742 1.00 81.06 82 ASP A N 1
ATOM 641 C CA . ASP A 1 82 ? 9.340 6.735 -15.872 1.00 81.06 82 ASP A CA 1
ATOM 642 C C . ASP A 1 82 ? 7.948 6.408 -15.330 1.00 81.06 82 ASP A C 1
ATOM 644 O O . ASP A 1 82 ? 7.700 6.555 -14.123 1.00 81.06 82 ASP A O 1
ATOM 648 N N . VAL A 1 83 ? 7.065 5.866 -16.174 1.00 90.12 83 VAL A N 1
ATOM 649 C CA . VAL A 1 83 ? 5.744 5.371 -15.763 1.00 90.12 83 VAL A CA 1
ATOM 650 C C . VAL A 1 83 ? 5.879 4.240 -14.744 1.00 90.12 83 VAL A C 1
ATOM 652 O O . VAL A 1 83 ? 5.279 4.318 -13.670 1.00 90.12 83 VAL A O 1
ATOM 655 N N . VAL A 1 84 ? 6.700 3.220 -15.013 1.00 88.19 84 VAL A N 1
ATOM 656 C CA . VAL A 1 84 ? 6.923 2.095 -14.085 1.00 88.19 84 VAL A CA 1
ATOM 657 C C . VAL A 1 84 ? 7.497 2.588 -12.758 1.00 88.19 84 VAL A C 1
ATOM 659 O O . VAL A 1 84 ? 7.052 2.164 -11.691 1.00 88.19 84 VAL A O 1
ATOM 662 N N . THR A 1 85 ? 8.447 3.518 -12.794 1.00 82.25 85 THR A N 1
ATOM 663 C CA . THR A 1 85 ? 9.058 4.091 -11.588 1.00 82.25 85 THR A CA 1
ATOM 664 C C . THR A 1 85 ? 8.059 4.924 -10.782 1.00 82.25 85 THR A C 1
ATOM 666 O O . THR A 1 85 ? 8.095 4.922 -9.550 1.00 82.25 85 THR A O 1
ATOM 669 N N . SER A 1 86 ? 7.166 5.647 -11.457 1.00 89.06 86 SER A N 1
ATOM 670 C CA . SER A 1 86 ? 6.073 6.396 -10.830 1.00 89.06 86 SER A CA 1
ATOM 671 C C . SER A 1 86 ? 5.062 5.458 -10.169 1.00 89.06 86 SER A C 1
ATOM 673 O O . SER A 1 86 ? 4.698 5.661 -9.010 1.00 89.06 86 SER A O 1
ATOM 675 N N . LEU A 1 87 ? 4.663 4.393 -10.869 1.00 96.06 87 LEU A N 1
ATOM 676 C CA . LEU A 1 87 ? 3.745 3.382 -10.347 1.00 96.06 87 LEU A CA 1
ATOM 677 C C . LEU A 1 87 ? 4.327 2.646 -9.141 1.00 96.06 87 LEU A C 1
ATOM 679 O O . LEU A 1 87 ? 3.620 2.487 -8.153 1.00 96.06 87 LEU A O 1
ATOM 683 N N . ARG A 1 88 ? 5.611 2.271 -9.172 1.00 93.69 88 ARG A N 1
ATOM 684 C CA . ARG A 1 88 ? 6.289 1.644 -8.023 1.00 93.69 88 ARG A CA 1
ATOM 685 C C . ARG A 1 88 ? 6.241 2.529 -6.780 1.00 93.69 88 ARG A C 1
ATOM 687 O O . ARG A 1 88 ? 5.786 2.069 -5.743 1.00 93.69 88 ARG A O 1
ATOM 694 N N . ARG A 1 89 ? 6.591 3.814 -6.908 1.00 92.25 89 ARG A N 1
ATOM 695 C CA . ARG A 1 89 ? 6.508 4.782 -5.797 1.00 92.25 89 ARG A CA 1
ATOM 696 C C . ARG A 1 89 ? 5.088 4.940 -5.254 1.00 92.25 89 ARG A C 1
ATOM 698 O O . ARG A 1 89 ? 4.894 5.022 -4.048 1.00 92.25 89 ARG A O 1
ATOM 705 N N . LYS A 1 90 ? 4.085 4.991 -6.136 1.00 96.25 90 LYS A N 1
ATOM 706 C CA . LYS A 1 90 ? 2.677 5.038 -5.713 1.00 96.25 90 LYS A CA 1
ATOM 707 C C . LYS A 1 90 ? 2.267 3.758 -4.991 1.00 96.25 90 LYS A C 1
ATOM 709 O O . LYS A 1 90 ? 1.562 3.848 -3.996 1.00 96.25 90 LYS A O 1
ATOM 714 N N . ASN A 1 91 ? 2.702 2.596 -5.474 1.00 96.94 91 ASN A N 1
ATOM 715 C CA . ASN A 1 91 ? 2.400 1.314 -4.849 1.00 96.94 91 ASN A CA 1
ATOM 716 C C . ASN A 1 91 ? 3.033 1.207 -3.456 1.00 96.94 91 ASN A C 1
ATOM 718 O O . ASN A 1 91 ? 2.339 0.842 -2.520 1.00 96.94 91 ASN A O 1
ATOM 722 N N . GLU A 1 92 ? 4.294 1.621 -3.303 1.00 95.62 92 GLU A N 1
ATOM 723 C CA . GLU A 1 92 ? 4.966 1.729 -1.998 1.00 95.62 92 GLU A CA 1
ATOM 724 C C . GLU A 1 92 ? 4.173 2.628 -1.033 1.00 95.62 92 GLU A C 1
ATOM 726 O O . GLU A 1 92 ? 3.877 2.229 0.091 1.00 95.62 92 GLU A O 1
ATOM 731 N N . GLY A 1 93 ? 3.746 3.813 -1.489 1.00 96.88 93 GLY A N 1
ATOM 732 C CA . GLY A 1 93 ? 2.927 4.714 -0.672 1.00 96.88 93 GLY A CA 1
ATOM 733 C C . GLY A 1 93 ? 1.545 4.143 -0.322 1.00 96.88 93 GLY A C 1
ATOM 734 O O . GLY A 1 93 ? 1.065 4.318 0.795 1.00 96.88 93 GLY A O 1
ATOM 735 N N . LEU A 1 94 ? 0.897 3.433 -1.249 1.00 98.00 94 LEU A N 1
ATOM 736 C CA . LEU A 1 94 ? -0.385 2.769 -0.992 1.00 98.00 94 LEU A CA 1
ATOM 737 C C . LEU A 1 94 ? -0.239 1.616 0.004 1.00 98.00 94 LEU A C 1
ATOM 739 O O . LEU A 1 94 ? -1.088 1.468 0.881 1.00 98.00 94 LEU A O 1
ATOM 743 N N . GLU A 1 95 ? 0.823 0.819 -0.103 1.00 98.19 95 GLU A N 1
ATOM 744 C CA . GLU A 1 95 ? 1.127 -0.253 0.848 1.00 98.19 95 GLU A CA 1
ATOM 745 C C . GLU A 1 95 ? 1.326 0.301 2.263 1.00 98.19 95 GLU A C 1
ATOM 747 O O . GLU A 1 95 ? 0.779 -0.257 3.218 1.00 98.19 95 GLU A O 1
ATOM 752 N N . GLU A 1 96 ? 2.015 1.437 2.400 1.00 97.75 96 GLU A N 1
ATOM 753 C CA . GLU A 1 96 ? 2.173 2.127 3.682 1.00 97.75 96 GLU A CA 1
ATOM 754 C C . GLU A 1 96 ? 0.822 2.589 4.255 1.00 97.75 96 GLU A C 1
ATOM 756 O O . GLU A 1 96 ? 0.501 2.290 5.408 1.00 97.75 96 GLU A O 1
ATOM 761 N N . VAL A 1 97 ? -0.016 3.249 3.449 1.00 98.06 97 VAL A N 1
ATOM 762 C CA . VAL A 1 97 ? -1.353 3.704 3.875 1.00 98.06 97 VAL A CA 1
ATOM 763 C C . VAL A 1 97 ? -2.240 2.527 4.290 1.00 98.06 97 VAL A C 1
ATOM 765 O O . VAL A 1 97 ? -2.959 2.605 5.292 1.00 98.06 97 VAL A O 1
ATOM 768 N N . VAL A 1 98 ? -2.191 1.414 3.554 1.00 98.50 98 VAL A N 1
ATOM 769 C CA . VAL A 1 98 ? -2.928 0.190 3.897 1.00 98.50 98 VAL A CA 1
ATOM 770 C C . VAL A 1 98 ? -2.427 -0.395 5.217 1.00 98.50 98 VAL A C 1
ATOM 772 O O . VAL A 1 98 ? -3.248 -0.781 6.053 1.00 98.50 98 VAL A O 1
ATOM 775 N N . ALA A 1 99 ? -1.112 -0.442 5.435 1.00 97.94 99 ALA A N 1
ATOM 776 C CA . ALA A 1 99 ? -0.533 -0.928 6.685 1.00 97.94 99 ALA A CA 1
ATOM 777 C C . ALA A 1 99 ? -0.955 -0.058 7.882 1.00 97.94 99 ALA A C 1
ATOM 779 O O . ALA A 1 99 ? -1.435 -0.590 8.886 1.00 97.94 99 ALA A O 1
ATOM 780 N N . GLN A 1 100 ? -0.870 1.270 7.753 1.00 97.94 100 GLN A N 1
ATOM 781 C CA . GLN A 1 100 ? -1.303 2.216 8.788 1.00 97.94 100 GLN A CA 1
ATOM 782 C C . GLN A 1 100 ? -2.802 2.079 9.093 1.00 97.94 100 GLN A C 1
ATOM 784 O O . GLN A 1 100 ? -3.200 1.997 10.256 1.00 97.94 100 GLN A O 1
ATOM 789 N N . SER A 1 101 ? -3.636 1.982 8.055 1.00 98.00 101 SER A N 1
ATOM 790 C CA . SER A 1 101 ? -5.089 1.829 8.206 1.00 98.00 101 SER A CA 1
ATOM 791 C C . SER A 1 101 ? -5.457 0.528 8.922 1.00 98.00 101 SER A C 1
ATOM 793 O O . SER A 1 101 ? -6.347 0.513 9.774 1.00 98.00 101 SER A O 1
ATOM 795 N N . ARG A 1 102 ? -4.757 -0.571 8.612 1.00 98.12 102 ARG A N 1
ATOM 796 C CA . ARG A 1 102 ? -4.942 -1.863 9.291 1.00 98.12 102 ARG A CA 1
ATOM 797 C C . ARG A 1 102 ? -4.576 -1.782 10.769 1.00 98.12 102 ARG A C 1
ATOM 799 O O . ARG A 1 102 ? -5.382 -2.212 11.592 1.00 98.12 102 ARG A O 1
ATOM 806 N N . ALA A 1 103 ? -3.429 -1.187 11.100 1.00 98.00 103 ALA A N 1
ATOM 807 C CA . ALA A 1 103 ? -2.994 -1.007 12.484 1.00 98.00 103 ALA A CA 1
ATOM 808 C C . ALA A 1 103 ? -3.981 -0.141 13.285 1.00 98.00 103 ALA A C 1
ATOM 810 O O . ALA A 1 103 ? -4.369 -0.500 14.396 1.00 98.00 103 ALA A O 1
ATOM 811 N N . HIS A 1 104 ? -4.459 0.960 12.697 1.00 98.12 104 HIS A N 1
ATOM 812 C CA . HIS A 1 104 ? -5.468 1.806 13.331 1.00 98.12 104 HIS A CA 1
ATOM 813 C C . HIS A 1 104 ? -6.789 1.058 13.558 1.00 98.12 104 HIS A C 1
ATOM 815 O O . HIS A 1 104 ? -7.357 1.111 14.647 1.00 98.12 104 HIS A O 1
ATOM 821 N N . GLY A 1 105 ? -7.252 0.297 12.562 1.00 98.31 105 GLY A N 1
ATOM 822 C CA . GLY A 1 105 ? -8.458 -0.517 12.695 1.00 98.31 105 GLY A CA 1
ATOM 823 C C . GLY A 1 105 ? -8.327 -1.624 13.748 1.00 98.31 105 GLY A C 1
ATOM 824 O O . GLY A 1 105 ? -9.301 -1.935 14.429 1.00 98.31 105 GLY A O 1
ATOM 825 N N . GLU A 1 106 ? -7.148 -2.228 13.907 1.00 98.06 106 GLU A N 1
ATOM 826 C CA . GLU A 1 106 ? -6.874 -3.187 14.990 1.00 98.06 106 GLU A CA 1
ATOM 827 C C . GLU A 1 106 ? -6.939 -2.534 16.367 1.00 98.06 106 GLU A C 1
ATOM 829 O O . GLU A 1 106 ? -7.547 -3.098 17.278 1.00 98.06 106 GLU A O 1
ATOM 834 N N . GLN A 1 107 ? -6.368 -1.339 16.504 1.00 97.94 107 GLN A N 1
ATOM 835 C CA . GLN A 1 107 ? -6.414 -0.574 17.743 1.00 97.94 107 GLN A CA 1
ATOM 836 C C . GLN A 1 107 ? -7.855 -0.210 18.124 1.00 97.94 107 GLN A C 1
ATOM 838 O O . GLN A 1 107 ? -8.293 -0.521 19.229 1.00 97.94 107 GLN A O 1
ATOM 843 N N . GLN A 1 108 ? -8.629 0.338 17.184 1.00 98.12 108 GLN A N 1
ATOM 844 C CA . GLN A 1 108 ? -10.042 0.657 17.412 1.00 98.12 108 GLN A CA 1
ATOM 845 C C . GLN A 1 108 ? -10.863 -0.579 17.799 1.00 98.12 108 GLN A C 1
ATOM 847 O O . GLN A 1 108 ? -11.738 -0.498 18.657 1.00 98.12 108 GLN A O 1
ATOM 852 N N . ARG A 1 109 ? -10.587 -1.747 17.199 1.00 98.31 109 ARG A N 1
ATOM 853 C CA . ARG A 1 109 ? -11.268 -2.997 17.572 1.00 98.31 109 ARG A CA 1
ATOM 854 C C . ARG A 1 109 ? -10.994 -3.398 19.020 1.00 98.31 109 ARG A C 1
ATOM 856 O O . ARG A 1 109 ? -11.925 -3.839 19.685 1.00 98.31 109 ARG A O 1
ATOM 863 N N . LYS A 1 110 ? -9.758 -3.236 19.504 1.00 98.19 110 LYS A N 1
ATOM 864 C CA . LYS A 1 110 ? -9.411 -3.500 20.911 1.00 98.19 110 LYS A CA 1
ATOM 865 C C . LYS A 1 110 ? -10.125 -2.536 21.852 1.00 98.19 110 LYS A C 1
ATOM 867 O O . LYS A 1 110 ? -10.755 -2.983 22.798 1.00 98.19 110 LYS A O 1
ATOM 872 N N . GLU A 1 111 ? -10.112 -1.244 21.537 1.00 98.25 111 GLU A N 1
ATOM 873 C CA . GLU A 1 111 ? -10.798 -0.227 22.343 1.00 98.25 111 GLU A CA 1
ATOM 874 C C . GLU A 1 111 ? -12.306 -0.491 22.437 1.00 98.25 111 GLU A C 1
ATOM 876 O O . GLU A 1 111 ? -12.893 -0.409 23.516 1.00 98.25 111 GLU A O 1
ATOM 881 N N . VAL A 1 112 ? -12.942 -0.866 21.322 1.00 98.69 112 VAL A N 1
ATOM 882 C CA . VAL A 1 112 ? -14.361 -1.252 21.310 1.00 98.69 112 VAL A CA 1
ATOM 883 C C . VAL A 1 112 ? -14.613 -2.478 22.186 1.00 98.69 112 VAL A C 1
ATOM 885 O O . VAL A 1 112 ? -15.627 -2.525 22.882 1.00 98.69 112 VAL A O 1
ATOM 888 N N . GLU A 1 113 ? -13.720 -3.464 22.161 1.00 98.50 113 GLU A N 1
ATOM 889 C CA . GLU A 1 113 ? -13.845 -4.667 22.982 1.00 98.50 113 GLU A CA 1
ATOM 890 C C . GLU A 1 113 ? -13.691 -4.360 24.478 1.00 98.50 113 GLU A C 1
ATOM 892 O O . GLU A 1 113 ? -14.514 -4.791 25.286 1.00 98.50 113 GLU A O 1
ATOM 897 N N . ASP A 1 114 ? -12.717 -3.533 24.854 1.00 98.56 114 ASP A N 1
ATOM 898 C CA . ASP A 1 114 ? -12.524 -3.094 26.239 1.00 98.56 114 ASP A CA 1
ATOM 899 C C . ASP A 1 114 ? -13.753 -2.337 26.758 1.00 98.56 114 ASP A C 1
ATOM 901 O O . ASP A 1 114 ? -14.266 -2.625 27.844 1.00 98.56 114 ASP A O 1
ATOM 905 N N . VAL A 1 115 ? -14.293 -1.417 25.953 1.00 98.69 115 VAL A N 1
ATOM 906 C CA . VAL A 1 115 ? -15.518 -0.682 26.296 1.00 98.69 115 VAL A CA 1
ATOM 907 C C . VAL A 1 115 ? -16.710 -1.631 26.439 1.00 98.69 115 VAL A C 1
ATOM 909 O O . VAL A 1 115 ? -17.492 -1.487 27.382 1.00 98.69 115 VAL A O 1
ATOM 912 N N . ARG A 1 116 ? -16.856 -2.632 25.562 1.00 98.56 116 ARG A N 1
ATOM 913 C CA . ARG A 1 116 ? -17.913 -3.654 25.679 1.00 98.56 116 ARG A CA 1
ATOM 914 C C . ARG A 1 116 ? -17.799 -4.449 26.974 1.00 98.56 116 ARG A C 1
ATOM 916 O O . ARG A 1 116 ? -18.818 -4.659 27.634 1.00 98.56 116 ARG A O 1
ATOM 923 N N . ASN A 1 117 ? -16.587 -4.833 27.364 1.00 98.44 117 ASN A N 1
ATOM 924 C CA . ASN A 1 117 ? -16.338 -5.547 28.614 1.00 98.44 117 ASN A CA 1
ATOM 925 C C . ASN A 1 117 ? -16.721 -4.696 29.832 1.00 98.44 117 ASN A C 1
ATOM 927 O O . ASN A 1 117 ? -17.419 -5.176 30.729 1.00 98.44 117 ASN A O 1
ATOM 931 N N . VAL A 1 118 ? -16.360 -3.409 29.838 1.00 98.50 118 VAL A N 1
ATOM 932 C CA . VAL A 1 118 ? -16.767 -2.471 30.900 1.00 98.50 118 VAL A CA 1
ATOM 933 C C . VAL A 1 118 ? -18.289 -2.335 30.966 1.00 98.50 118 VAL A C 1
ATOM 935 O O . VAL A 1 118 ? -18.866 -2.398 32.054 1.00 98.50 118 VAL A O 1
ATOM 938 N N . ILE A 1 119 ? -18.957 -2.190 29.819 1.00 98.62 119 ILE A N 1
ATOM 939 C CA . ILE A 1 119 ? -20.422 -2.107 29.753 1.00 98.62 119 ILE A CA 1
ATOM 940 C C . ILE A 1 119 ? -21.065 -3.378 30.319 1.00 98.62 119 ILE A C 1
ATOM 942 O O . ILE A 1 119 ? -22.028 -3.279 31.079 1.00 98.62 119 ILE A O 1
ATOM 946 N N . ALA A 1 120 ? -20.539 -4.562 29.996 1.00 98.56 120 ALA A N 1
ATOM 947 C CA . ALA A 1 120 ? -21.054 -5.826 30.516 1.00 98.56 120 ALA A CA 1
ATOM 948 C C . ALA A 1 120 ? -20.978 -5.888 32.052 1.00 98.56 120 ALA A C 1
ATOM 950 O O . ALA A 1 120 ? -21.979 -6.201 32.700 1.00 98.56 120 ALA A O 1
ATOM 951 N N . VAL A 1 121 ? -19.838 -5.502 32.637 1.00 98.62 121 VAL A N 1
ATOM 952 C CA . VAL A 1 121 ? -19.665 -5.429 34.099 1.00 98.62 121 VAL A CA 1
ATOM 953 C C . VAL A 1 121 ? -20.651 -4.440 34.722 1.00 98.62 121 VAL A C 1
ATOM 955 O O . VAL A 1 121 ? -21.349 -4.775 35.680 1.00 98.62 121 VAL A O 1
ATOM 958 N N . LYS A 1 122 ? -20.772 -3.233 34.156 1.00 98.56 122 LYS A N 1
ATOM 959 C CA . LYS A 1 122 ? -21.693 -2.208 34.671 1.00 98.56 122 LYS A CA 1
ATOM 960 C C . LYS A 1 122 ? -23.158 -2.605 34.556 1.00 98.56 122 LYS A C 1
ATOM 962 O O . LYS A 1 122 ? -23.938 -2.301 35.458 1.00 98.56 122 LYS A O 1
ATOM 967 N N . ASN A 1 123 ? -23.540 -3.323 33.507 1.00 98.62 123 ASN A N 1
ATOM 968 C CA . ASN A 1 123 ? -24.894 -3.851 33.380 1.00 98.62 123 ASN A CA 1
ATOM 969 C C . ASN A 1 123 ? -25.222 -4.860 34.490 1.00 98.62 123 ASN A C 1
ATOM 971 O O . ASN A 1 123 ? -26.338 -4.834 35.014 1.00 98.62 123 ASN A O 1
ATOM 975 N N . GLU A 1 124 ? -24.262 -5.695 34.893 1.00 98.44 124 GLU A N 1
ATOM 976 C CA . GLU A 1 124 ? -24.454 -6.642 35.995 1.00 98.44 124 GLU A CA 1
ATOM 977 C C . GLU A 1 124 ? -24.522 -5.938 37.362 1.00 98.44 124 GLU A C 1
ATOM 979 O O . GLU A 1 124 ? -25.409 -6.239 38.164 1.00 98.44 124 GLU A O 1
ATOM 984 N N . GLU A 1 125 ? -23.681 -4.925 37.603 1.00 98.50 125 GLU A N 1
ATOM 985 C CA . GLU A 1 125 ? -23.785 -4.066 38.795 1.00 98.50 125 GLU A CA 1
ATOM 986 C C . GLU A 1 125 ? -25.171 -3.400 38.889 1.00 98.50 125 GLU A C 1
ATOM 988 O O . GLU A 1 125 ? -25.825 -3.443 39.935 1.00 98.50 125 GLU A O 1
ATOM 993 N N . ILE A 1 126 ? -25.663 -2.829 37.782 1.00 98.62 126 ILE A N 1
ATOM 994 C CA . ILE A 1 126 ? -27.001 -2.223 37.709 1.00 98.62 126 ILE A CA 1
ATOM 995 C C . ILE A 1 126 ? -28.086 -3.266 37.996 1.00 98.62 126 ILE A C 1
ATOM 997 O O . ILE A 1 126 ? -29.068 -2.957 38.678 1.00 98.62 126 ILE A O 1
ATOM 1001 N N . ARG A 1 127 ? -27.933 -4.497 37.495 1.00 98.56 127 ARG A N 1
ATOM 1002 C CA . ARG A 1 127 ? -28.879 -5.592 37.748 1.00 98.56 127 ARG A CA 1
ATOM 1003 C C . ARG A 1 127 ? -28.971 -5.902 39.241 1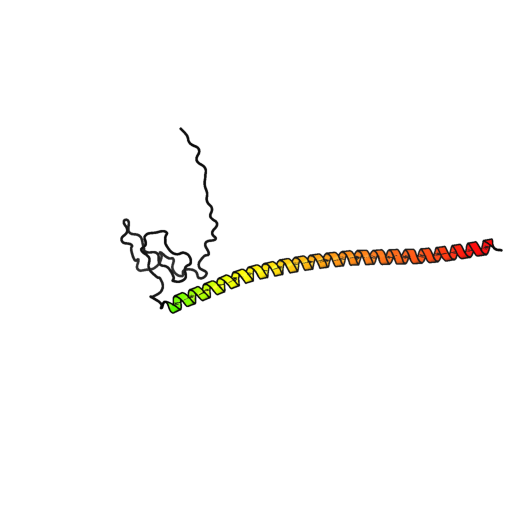.00 98.56 127 ARG A C 1
ATOM 1005 O O . ARG A 1 127 ? -30.080 -5.956 39.772 1.00 98.56 127 ARG A O 1
ATOM 1012 N N . ILE A 1 128 ? -27.833 -6.044 39.920 1.00 98.50 128 ILE A N 1
ATOM 1013 C CA . ILE A 1 128 ? -27.776 -6.312 41.365 1.00 98.50 128 ILE A CA 1
ATOM 1014 C C . ILE A 1 128 ? -28.399 -5.156 42.157 1.00 98.50 128 ILE A C 1
ATOM 1016 O O . ILE A 1 128 ? -29.268 -5.383 43.003 1.00 98.50 128 ILE A O 1
ATOM 1020 N N . LEU A 1 129 ? -28.023 -3.912 41.848 1.00 98.50 129 LEU A N 1
ATOM 1021 C CA . LEU A 1 129 ? -28.546 -2.730 42.540 1.00 98.50 129 LEU A CA 1
ATOM 1022 C C . LEU A 1 129 ? -30.065 -2.585 42.382 1.00 98.50 129 LEU A C 1
ATOM 1024 O O . LEU A 1 129 ? -30.746 -2.219 43.340 1.00 98.50 129 LEU A O 1
ATOM 1028 N N . LYS A 1 130 ? -30.619 -2.918 41.210 1.00 98.50 130 LYS A N 1
ATOM 1029 C CA . LYS A 1 130 ? -32.075 -2.937 40.992 1.00 98.50 130 LYS A CA 1
ATOM 1030 C C . LYS A 1 130 ? -32.779 -3.930 41.914 1.00 98.50 130 LYS A C 1
ATOM 1032 O O . LYS A 1 130 ? -33.787 -3.570 42.517 1.00 98.50 130 LYS A O 1
ATOM 1037 N N . VAL A 1 131 ? -32.244 -5.144 42.051 1.00 98.56 131 VAL A N 1
ATOM 1038 C CA . VAL A 1 131 ? -32.808 -6.174 42.941 1.00 98.56 131 VAL A CA 1
ATOM 1039 C C . VAL A 1 131 ? -32.750 -5.721 44.402 1.00 98.56 131 VAL A C 1
ATOM 1041 O O . VAL A 1 131 ? -33.741 -5.830 45.124 1.00 98.56 131 VAL A O 1
ATOM 1044 N N . MET A 1 132 ? -31.620 -5.157 44.836 1.00 98.12 132 MET A N 1
ATOM 1045 C CA . MET A 1 132 ? -31.475 -4.635 46.199 1.00 98.12 132 MET A CA 1
ATOM 1046 C C . MET A 1 132 ? -32.457 -3.497 46.490 1.00 98.12 132 MET A C 1
ATOM 1048 O O . MET A 1 132 ? -33.097 -3.492 47.539 1.00 98.12 132 MET A O 1
ATOM 1052 N N . ASN A 1 133 ? -32.612 -2.556 45.556 1.00 98.31 133 ASN A N 1
ATOM 1053 C CA . ASN A 1 133 ? -33.544 -1.441 45.705 1.00 98.31 133 ASN A CA 1
ATOM 1054 C C . ASN A 1 133 ? -34.994 -1.942 45.815 1.00 98.31 133 ASN A C 1
ATOM 1056 O O . ASN A 1 133 ? -35.704 -1.561 46.742 1.00 98.31 133 ASN A O 1
ATOM 1060 N N . GLN A 1 134 ? -35.406 -2.879 44.954 1.00 98.25 134 GLN A N 1
ATOM 1061 C CA . GLN A 1 134 ? -36.730 -3.506 45.045 1.00 98.25 134 GLN A CA 1
ATOM 1062 C C . GLN A 1 134 ? -36.980 -4.142 46.418 1.00 98.25 134 GLN A C 1
ATOM 1064 O O . GLN A 1 134 ? -38.048 -3.941 46.995 1.00 98.25 134 GLN A O 1
ATOM 1069 N N . LYS A 1 135 ? -35.995 -4.865 46.966 1.00 97.88 135 LYS A N 1
ATOM 1070 C CA . LYS A 1 135 ? -36.097 -5.465 48.303 1.00 97.88 135 LYS A CA 1
ATOM 1071 C C . LYS A 1 135 ? -36.292 -4.403 49.389 1.00 97.88 135 LYS A C 1
ATOM 1073 O O . LYS A 1 135 ? -37.221 -4.518 50.183 1.00 97.88 135 LYS A O 1
ATOM 1078 N N . LEU A 1 136 ? -35.466 -3.357 49.389 1.00 97.81 136 LEU A N 1
ATOM 1079 C CA . LEU A 1 136 ? -35.555 -2.267 50.367 1.00 97.81 136 LEU A CA 1
ATOM 1080 C C . LEU A 1 136 ? -36.896 -1.529 50.293 1.00 97.81 136 LEU A C 1
ATOM 1082 O O . LEU A 1 136 ? -37.471 -1.192 51.324 1.00 97.81 136 LEU A O 1
ATOM 1086 N N . VAL A 1 137 ? -37.427 -1.309 49.087 1.00 98.06 137 VAL A N 1
ATOM 1087 C CA . VAL A 1 137 ? -38.749 -0.693 48.888 1.00 98.06 137 VAL A CA 1
ATOM 1088 C C . VAL A 1 137 ? -39.862 -1.545 49.505 1.00 98.06 137 VAL A C 1
ATOM 1090 O O . VAL A 1 137 ? -40.773 -0.999 50.131 1.00 98.06 137 VAL A O 1
ATOM 1093 N N . LEU A 1 138 ? -39.797 -2.871 49.353 1.00 97.56 138 LEU A N 1
ATOM 1094 C CA . LEU A 1 138 ? -40.768 -3.784 49.964 1.00 97.56 138 LEU A CA 1
ATOM 1095 C C . LEU A 1 138 ? -40.681 -3.764 51.494 1.00 97.56 138 LEU A C 1
ATOM 1097 O O . LEU A 1 138 ? -41.718 -3.691 52.154 1.00 97.56 138 LEU A O 1
ATOM 1101 N N . GLU A 1 139 ? -39.468 -3.778 52.050 1.00 97.06 139 GLU A N 1
ATOM 1102 C CA . GLU A 1 139 ? -39.245 -3.681 53.498 1.00 97.06 139 GLU A CA 1
ATOM 1103 C C . GLU A 1 139 ? -39.785 -2.358 54.055 1.00 97.06 139 GLU A C 1
ATOM 1105 O O . GLU A 1 139 ? -40.584 -2.377 54.987 1.00 97.06 139 GLU A O 1
ATOM 1110 N N . LEU A 1 140 ? -39.456 -1.220 53.433 1.00 97.19 140 LEU A N 1
ATOM 1111 C CA . LEU A 1 140 ? -39.981 0.101 53.806 1.00 97.19 140 LEU A CA 1
ATOM 1112 C C . LEU A 1 140 ? -41.510 0.144 53.805 1.00 97.19 140 LEU A C 1
ATOM 1114 O O . LEU A 1 140 ? -42.114 0.659 54.749 1.00 97.19 140 LEU A O 1
ATOM 1118 N N . ARG A 1 141 ? -42.147 -0.409 52.765 1.00 96.81 141 ARG A N 1
ATOM 1119 C CA . ARG A 1 141 ? -43.611 -0.486 52.689 1.00 96.81 141 ARG A CA 1
ATOM 1120 C C . ARG A 1 141 ? -44.179 -1.314 53.842 1.00 96.81 141 ARG A C 1
ATOM 1122 O O . ARG A 1 141 ? -45.165 -0.898 54.438 1.00 96.81 141 ARG A O 1
ATOM 1129 N N . HIS A 1 142 ? -43.572 -2.454 54.163 1.00 95.94 142 HIS A N 1
ATOM 1130 C CA . HIS A 1 142 ? -44.014 -3.294 55.275 1.00 95.94 142 HIS A CA 1
ATOM 1131 C C . HIS A 1 142 ? -43.898 -2.565 56.622 1.00 95.94 142 HIS A C 1
ATOM 1133 O O . HIS A 1 142 ? -44.854 -2.554 57.395 1.00 95.94 142 HIS A O 1
ATOM 1139 N N . THR A 1 143 ? -42.777 -1.888 56.877 1.00 96.38 143 THR A N 1
ATOM 1140 C CA . THR A 1 143 ? -42.569 -1.125 58.117 1.00 96.38 143 THR A CA 1
ATOM 1141 C C . THR A 1 143 ? -43.580 0.012 58.262 1.00 96.38 143 THR A C 1
ATOM 1143 O O . THR A 1 143 ? -44.140 0.199 59.337 1.00 96.38 143 THR A O 1
ATOM 1146 N N . LEU A 1 144 ? -43.874 0.734 57.175 1.00 96.06 144 LEU A N 1
ATOM 1147 C CA . LEU A 1 144 ? -44.897 1.785 57.167 1.00 96.06 144 LEU A CA 1
ATOM 1148 C C . LEU A 1 144 ? -46.292 1.250 57.510 1.00 96.06 144 LEU A C 1
ATOM 1150 O O . LEU A 1 144 ? -47.003 1.893 58.275 1.00 96.06 144 LEU A O 1
ATOM 1154 N N . MET A 1 145 ? -46.665 0.077 56.987 1.00 94.38 145 MET A N 1
ATOM 1155 C CA . MET A 1 145 ? -47.947 -0.562 57.310 1.00 94.38 145 MET A CA 1
ATOM 1156 C C . MET A 1 145 ? -48.036 -0.934 58.794 1.00 94.38 145 MET A C 1
ATOM 1158 O O . MET A 1 145 ? -49.070 -0.709 59.414 1.00 94.38 145 MET A O 1
ATOM 1162 N N . LEU A 1 146 ? -46.950 -1.455 59.378 1.00 94.69 146 LEU A N 1
ATOM 1163 C CA . LEU A 1 146 ? -46.902 -1.792 60.804 1.00 94.69 146 LEU A CA 1
ATOM 1164 C C . LEU A 1 146 ? -46.998 -0.558 61.710 1.00 94.69 146 LEU A C 1
ATOM 1166 O O . LEU A 1 146 ? -47.581 -0.646 62.782 1.00 94.69 146 LEU A O 1
ATOM 1170 N N . CYS A 1 147 ? -46.452 0.588 61.298 1.00 92.25 147 CYS A N 1
ATOM 1171 C CA . CYS A 1 147 ? -46.525 1.829 62.076 1.00 92.25 147 CYS A CA 1
ATOM 1172 C C . CYS A 1 147 ? -47.887 2.548 61.999 1.00 92.25 147 CYS A C 1
ATOM 1174 O O . CYS A 1 147 ? -48.083 3.521 62.723 1.00 92.25 147 CYS A O 1
ATOM 1176 N N . GLN A 1 148 ? -48.792 2.133 61.107 1.00 88.81 148 GLN A N 1
ATOM 1177 C CA . GLN A 1 148 ? -50.125 2.732 60.932 1.00 88.81 148 GLN A CA 1
ATOM 1178 C C . GLN A 1 148 ? -51.252 1.951 61.636 1.00 88.81 148 GLN A C 1
ATOM 1180 O O . GLN A 1 148 ? -52.396 2.408 61.612 1.00 88.81 148 GLN A O 1
ATOM 1185 N N . MET A 1 149 ? -50.940 0.794 62.230 1.00 72.88 149 MET A N 1
ATOM 1186 C CA . MET A 1 149 ? -51.844 -0.030 63.046 1.00 72.88 149 MET A CA 1
ATOM 1187 C C . MET A 1 149 ? -51.708 0.293 64.533 1.00 72.88 149 MET A C 1
ATOM 1189 O O . MET A 1 149 ? -52.740 0.185 65.231 1.00 72.88 149 MET A O 1
#

Sequence (149 aa):
MASSMSDGSLSSSRQKKASPVPYRVGPLEYQPAVMCRCRPPAKAVRWISWSVDNPGRGCDFWVWCDEPTSNFIKELLNDLHDVVTSLRRKNEGLEEVVAQSRAHGEQQRKEVEDVRNVIAVKNEEIRILKVMNQKLVLELRHTLMLCQM

Radius of gyration: 39.08 Å; chains: 1; bounding box: 104×34×96 Å

Organism: Oryza punctata (NCBI:txid4537)

pLDDT: mean 78.45, std 20.82, range [28.86, 98.69]

Foldseek 3Di:
DDDDDDDPPPPPPPVLPADPDDDPAAQQRDPPFDWDPDVVIDTAGEDELARPPDPPPDPPGHHYPDDDDDPVVSVVVNVVVVVVVVVVVVVVVVVVVVVVVVVVVVVVVVVVVVVVVVVVVVVVVVVVVVVVVVVVVVVVVVVVVVVVD

Secondary structure (DSSP, 8-state):
-------------------SS--SS-TTT-SSPPBPSSSS--BPEEE-TT-SS--TTS-S-EEESS----HHHHHHHHHHHHHHHHHHHHHHHHHHHHHHHHHHHHHHHHHHHHHHHHHHHHHHHHHHHHHHHHHHHHHHHHHHHHTT-